Protein AF-A0A368FQ30-F1 (afdb_monomer_lite)

Radius of gyration: 98.61 Å; chains: 1; bounding box: 149×110×272 Å

Sequence (161 aa):
GEKSKAFRPAETKVLSGEFSGTTTNRTDFDGKKGPRSSPIRPVASTLLLYGSMDGLTTTQNDFQAKRAEKVKAIRPRSNSLEQGQPFEGHSTYQDGFVSKEAHRRRSMRSTERSYESNSAFVGDTTQKSDYTAKKVDICPAENVLTRSPSSTFYATNGAQL

Secondary structure (DSSP, 8-state):
--PPPPPPPP-------------HHHHH------PPPPP--PPPP------------HHHHHS--PPPPPPPP-----------S------HHHHH-PPPPPPPPPP------------------HHHHHS-PPP-PPPTTHHHHT---------------

Foldseek 3Di:
DDDDDDDDDDDDPDPDDDDPPDDPCNVVDDDDDDDDDDDDDPDDDPDPPDDDDPPDDPCNVVDDDDDDDDDDDDDDDPDPPDPDDDDPPDDPCNVVDDDDDDDDDDDPDDDDDDDDDPDDDPPDDPCNVPPDDDDDDDDVVVVVVPDDDDDDDDDDDDDDD

InterPro domains:
  IPR033336 Stabilizer of axonemal microtubules 1/2 [PF05217] (4-105)
  IPR033336 Stabilizer of axonemal microtubules 1/2 [PTHR31516] (8-151)

pLDDT: mean 78.47, std 12.98, range [36.66, 93.5]

Organism: Ancylostoma caninum (NCBI:txid29170)

Structure (mmCIF, N/CA/C/O backbone):
data_AF-A0A368FQ30-F1
#
_entry.id   AF-A0A368FQ30-F1
#
loop_
_atom_site.group_PDB
_atom_site.id
_atom_site.type_symbol
_atom_site.label_atom_id
_atom_site.label_alt_id
_atom_site.label_comp_id
_atom_site.label_asym_id
_atom_site.label_entity_id
_atom_site.label_seq_id
_atom_site.pdbx_PDB_ins_code
_atom_site.Cartn_x
_atom_site.Cartn_y
_atom_site.Cartn_z
_atom_site.occupancy
_atom_site.B_iso_or_equiv
_atom_site.auth_seq_id
_atom_site.auth_comp_id
_atom_site.auth_asym_id
_atom_site.auth_atom_id
_atom_site.pdbx_PDB_model_num
ATOM 1 N N . GLY A 1 1 ? -47.344 -89.274 134.564 1.00 53.94 1 GLY A N 1
ATOM 2 C CA . GLY A 1 1 ? -47.146 -88.271 133.507 1.00 53.94 1 GLY A CA 1
ATOM 3 C C . GLY A 1 1 ? -48.325 -88.335 132.575 1.00 53.94 1 GLY A C 1
ATOM 4 O O . GLY A 1 1 ? -48.517 -89.371 131.957 1.00 53.94 1 GLY A O 1
ATOM 5 N N . GLU A 1 2 ? -49.111 -87.269 132.497 1.00 56.53 2 GLU A N 1
ATOM 6 C CA . GLU A 1 2 ? -50.235 -87.159 131.566 1.00 56.53 2 GLU A CA 1
ATOM 7 C C . GLU A 1 2 ? -50.064 -85.870 130.761 1.00 56.53 2 GLU A C 1
ATOM 9 O O . GLU A 1 2 ? -49.819 -84.801 131.318 1.00 56.53 2 GLU A O 1
ATOM 14 N N . LYS A 1 3 ? -50.062 -86.006 129.433 1.00 63.59 3 LYS A N 1
ATOM 15 C CA . LYS A 1 3 ? -49.730 -84.934 128.488 1.00 63.59 3 LYS A CA 1
ATOM 16 C C . LYS A 1 3 ? -50.937 -84.007 128.334 1.00 63.59 3 LYS A C 1
ATOM 18 O O . LYS A 1 3 ? -52.043 -84.483 128.081 1.00 63.59 3 LYS A O 1
ATOM 23 N N . SER A 1 4 ? -50.731 -82.698 128.458 1.00 65.69 4 SER A N 1
ATOM 24 C CA . SER A 1 4 ? -51.793 -81.705 128.280 1.00 65.69 4 SER A CA 1
ATOM 25 C C . SER A 1 4 ? -52.299 -81.688 126.832 1.00 65.69 4 SER A C 1
ATOM 27 O O . SER A 1 4 ? -51.528 -81.795 125.876 1.00 65.69 4 SER A O 1
ATOM 29 N N . LYS A 1 5 ? -53.621 -81.574 126.657 1.00 71.44 5 LYS A N 1
ATOM 30 C CA . LYS A 1 5 ? -54.247 -81.434 125.334 1.00 71.44 5 LYS A CA 1
ATOM 31 C C . LYS A 1 5 ? -54.130 -79.989 124.842 1.00 71.44 5 LYS A C 1
ATOM 33 O O . LYS A 1 5 ? -54.293 -79.053 125.619 1.00 71.44 5 LYS A O 1
ATOM 38 N N . ALA A 1 6 ? -53.874 -79.824 123.544 1.00 70.69 6 ALA A N 1
ATOM 39 C CA . ALA A 1 6 ? -53.770 -78.518 122.900 1.00 70.69 6 ALA A CA 1
ATOM 40 C C . ALA A 1 6 ? -55.110 -77.769 122.933 1.00 70.69 6 ALA A C 1
ATOM 42 O O . ALA A 1 6 ? -56.146 -78.303 122.529 1.00 70.69 6 ALA A O 1
ATOM 43 N N . PHE A 1 7 ? -55.070 -76.521 123.395 1.00 74.81 7 PHE A N 1
ATOM 44 C CA . PHE A 1 7 ? -56.220 -75.630 123.424 1.00 74.81 7 PHE A CA 1
ATOM 45 C C . PHE A 1 7 ? -56.463 -75.060 122.021 1.00 74.81 7 PHE A C 1
ATOM 47 O O . PHE A 1 7 ? -55.605 -74.371 121.470 1.00 74.81 7 PHE A O 1
ATOM 54 N N . ARG A 1 8 ? 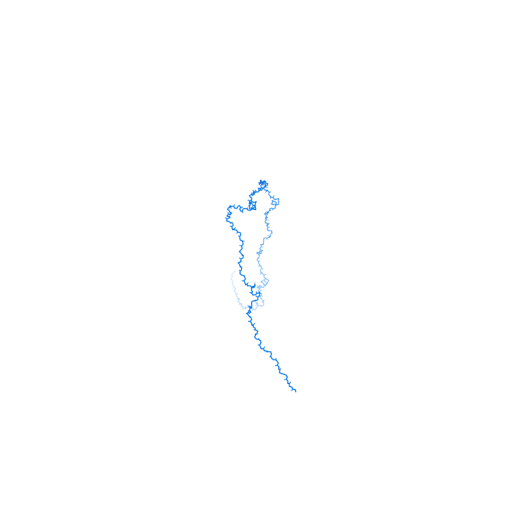-57.626 -75.359 121.434 1.00 69.44 8 ARG A N 1
ATOM 55 C CA . ARG A 1 8 ? -58.106 -74.714 120.206 1.00 69.44 8 ARG A CA 1
ATOM 56 C C . ARG A 1 8 ? -59.139 -73.661 120.606 1.00 69.44 8 ARG A C 1
ATOM 58 O O . ARG A 1 8 ? -60.160 -74.047 121.177 1.00 69.44 8 ARG A O 1
ATOM 65 N N . PRO A 1 9 ? -58.887 -72.364 120.363 1.00 75.62 9 PRO A N 1
ATOM 66 C CA . PRO A 1 9 ? -59.878 -71.340 120.647 1.00 75.62 9 PRO A CA 1
ATOM 67 C C . PRO A 1 9 ? -61.146 -71.594 119.824 1.00 75.62 9 PRO A C 1
ATOM 69 O O . PRO A 1 9 ? -61.069 -72.051 118.684 1.00 75.62 9 PRO A O 1
ATOM 72 N N . ALA A 1 10 ? -62.308 -71.328 120.423 1.00 72.69 10 ALA A N 1
ATOM 73 C CA . ALA A 1 10 ? -63.592 -71.443 119.744 1.00 72.69 10 ALA A CA 1
ATOM 74 C C . ALA A 1 10 ? -63.633 -70.489 118.540 1.00 72.69 10 ALA A C 1
ATOM 76 O O . ALA A 1 10 ? -63.231 -69.332 118.665 1.00 72.69 10 ALA A O 1
ATOM 77 N N . GLU A 1 11 ? -64.117 -70.967 117.389 1.00 69.50 11 GLU A N 1
ATOM 78 C CA . GLU A 1 11 ? -64.309 -70.127 116.206 1.00 69.50 11 GLU A CA 1
ATOM 79 C C . GLU A 1 11 ? -65.323 -69.027 116.525 1.00 69.50 11 GLU A C 1
ATOM 81 O O . GLU A 1 11 ? -66.531 -69.254 116.630 1.00 69.50 11 GLU A O 1
ATOM 86 N N . THR A 1 12 ? -64.819 -67.813 116.712 1.00 66.88 12 THR A N 1
ATOM 87 C CA . THR A 1 12 ? -65.649 -66.633 116.881 1.00 66.88 12 THR A CA 1
ATOM 88 C C . THR A 1 12 ? -66.129 -66.199 115.501 1.00 66.88 12 THR A C 1
ATOM 90 O O . THR A 1 12 ? -65.347 -65.765 114.656 1.00 66.88 12 THR A O 1
ATOM 93 N N . LYS A 1 13 ? -67.439 -66.305 115.246 1.00 68.12 13 LYS A N 1
ATOM 94 C CA . LYS A 1 13 ? -68.060 -65.612 114.110 1.00 68.12 13 LYS A CA 1
ATOM 95 C C . LYS A 1 13 ? -67.973 -64.118 114.391 1.00 68.12 13 LYS A C 1
ATOM 97 O O . LYS A 1 13 ? -68.827 -63.558 115.075 1.00 68.12 13 LYS A O 1
ATOM 102 N N . VAL A 1 14 ? -66.905 -63.490 113.908 1.00 69.19 14 VAL A N 1
ATOM 103 C CA . VAL A 1 14 ? -66.787 -62.035 113.897 1.00 69.19 14 VAL A CA 1
ATOM 104 C C . VAL A 1 14 ? -67.980 -61.517 113.103 1.00 69.19 14 VAL A C 1
ATOM 106 O O . VAL A 1 14 ? -68.189 -61.926 111.960 1.00 69.19 14 VAL A O 1
ATOM 109 N N . LEU A 1 15 ? -68.805 -60.676 113.728 1.00 68.00 15 LEU A N 1
ATOM 110 C CA . LEU A 1 15 ? -69.902 -60.004 113.045 1.00 68.00 15 LEU A CA 1
ATOM 111 C C . LEU A 1 15 ? -69.280 -59.116 111.966 1.00 68.00 15 LEU A C 1
ATOM 113 O O . LEU A 1 15 ? -68.744 -58.049 112.256 1.00 68.00 15 LEU A O 1
ATOM 117 N N . SER A 1 16 ? -69.287 -59.602 110.727 1.00 68.25 16 SER A N 1
ATOM 118 C CA . SER A 1 16 ? -68.861 -58.822 109.576 1.00 68.25 16 SER A CA 1
ATOM 119 C C . SER A 1 16 ? -69.928 -57.769 109.324 1.00 68.25 16 SER A C 1
ATOM 121 O O . SER A 1 16 ? -71.008 -58.082 108.826 1.00 68.25 16 SER A O 1
ATOM 123 N N . GLY A 1 17 ? -69.630 -56.525 109.693 1.00 72.94 17 GLY A N 1
ATOM 124 C CA . GLY A 1 17 ? -70.378 -55.376 109.199 1.00 72.94 17 GLY A CA 1
ATOM 125 C C . GLY A 1 17 ? -70.198 -55.230 107.688 1.00 72.94 17 GLY A C 1
ATOM 126 O O . GLY A 1 17 ? -69.281 -55.806 107.096 1.00 72.94 17 GLY A O 1
ATOM 127 N N . GLU A 1 18 ? -71.079 -54.463 107.056 1.00 76.56 18 GLU A N 1
ATOM 128 C CA . GLU A 1 18 ? -70.972 -54.154 105.633 1.00 76.56 18 GLU A CA 1
ATOM 129 C C . GLU A 1 18 ? -69.710 -53.311 105.385 1.00 76.56 18 GLU A C 1
ATOM 131 O O . GLU A 1 18 ? -69.571 -52.195 105.888 1.00 76.56 18 GLU A O 1
ATOM 136 N N . PHE A 1 19 ? -68.740 -53.873 104.659 1.00 80.00 19 PHE A N 1
ATOM 137 C CA . PHE A 1 19 ? -67.501 -53.182 104.312 1.00 80.00 19 PHE A CA 1
ATOM 138 C C . PHE A 1 19 ? -67.704 -52.416 103.004 1.00 80.00 19 PHE A C 1
ATOM 140 O O . PHE A 1 19 ? -67.871 -53.031 101.953 1.00 80.00 19 PHE A O 1
ATOM 147 N N . SER A 1 20 ? -67.672 -51.079 103.052 1.00 77.06 20 SER A N 1
ATOM 148 C CA . SER A 1 20 ? -67.990 -50.254 101.876 1.00 77.06 20 SER A CA 1
ATOM 149 C C . SER A 1 20 ? -66.984 -50.400 100.728 1.00 77.06 20 SER A C 1
ATOM 151 O O . SER A 1 20 ? -67.323 -50.109 99.586 1.00 77.06 20 SER A O 1
ATOM 153 N N . GLY A 1 21 ? -65.751 -50.852 100.995 1.00 81.38 21 GLY A N 1
ATOM 154 C CA . GLY A 1 21 ? -64.746 -51.185 99.975 1.00 81.38 21 GLY A CA 1
ATOM 155 C C . GLY A 1 21 ? -64.272 -50.029 99.085 1.00 81.38 21 GLY A C 1
ATOM 156 O O . GLY A 1 21 ? -63.393 -50.221 98.245 1.00 81.38 21 GLY A O 1
ATOM 157 N N . THR A 1 22 ? -64.813 -48.824 99.254 1.00 81.81 22 THR A N 1
ATOM 158 C CA . THR A 1 22 ? -64.447 -47.641 98.479 1.00 81.81 22 THR A CA 1
ATOM 159 C C . THR A 1 22 ? -63.356 -46.873 99.205 1.00 81.81 22 THR A C 1
ATOM 161 O O . THR A 1 22 ? -63.576 -46.327 100.285 1.00 81.81 22 THR A O 1
ATOM 164 N N . THR A 1 23 ? -62.171 -46.818 98.607 1.00 85.69 23 THR A N 1
ATOM 165 C CA . THR A 1 23 ? -61.088 -45.962 99.091 1.00 85.69 23 THR A CA 1
ATOM 166 C C . THR A 1 23 ? -61.328 -44.521 98.648 1.00 85.69 23 THR A C 1
ATOM 168 O O . THR A 1 23 ? -61.923 -44.287 97.596 1.00 85.69 23 THR A O 1
ATOM 171 N N . THR A 1 24 ? -60.823 -43.554 99.415 1.00 86.94 24 THR A N 1
ATOM 172 C CA . THR A 1 24 ? -60.897 -42.118 99.082 1.00 86.94 24 THR A CA 1
ATOM 173 C C . THR A 1 24 ? -60.347 -41.820 97.687 1.00 86.94 24 THR A C 1
ATOM 175 O O . THR A 1 24 ? -60.914 -41.052 96.925 1.00 86.94 24 THR A O 1
ATOM 178 N N . ASN A 1 25 ? -59.302 -42.532 97.264 1.00 87.38 25 ASN A N 1
ATOM 179 C CA . ASN A 1 25 ? -58.763 -42.391 95.914 1.00 87.38 25 ASN A CA 1
ATOM 180 C C . ASN A 1 25 ? -59.805 -42.731 94.827 1.00 87.38 25 ASN A C 1
ATOM 182 O O . ASN A 1 25 ? -59.925 -42.026 93.828 1.00 87.38 25 ASN A O 1
ATOM 186 N N . ARG A 1 26 ? -60.614 -43.776 95.046 1.00 85.94 26 ARG A N 1
ATOM 187 C CA . ARG A 1 26 ? -61.638 -44.207 94.088 1.00 85.94 26 ARG A CA 1
ATOM 188 C C . ARG A 1 26 ? -62.833 -43.255 94.015 1.00 85.94 26 ARG A C 1
ATOM 190 O O . ARG A 1 26 ? -63.502 -43.242 92.985 1.00 85.94 26 ARG A O 1
ATOM 197 N N . THR A 1 27 ? -63.104 -42.487 95.068 1.00 84.88 27 THR A N 1
ATOM 198 C CA . THR A 1 27 ? -64.152 -41.455 95.054 1.00 84.88 27 THR A CA 1
ATOM 199 C C . THR A 1 27 ? -63.657 -40.137 94.476 1.00 84.88 27 THR A C 1
ATOM 201 O O . THR A 1 27 ? -64.419 -39.454 93.796 1.00 84.88 27 THR A O 1
ATOM 204 N N . ASP A 1 28 ? -62.390 -39.799 94.712 1.00 88.31 28 ASP A N 1
ATOM 205 C CA . ASP A 1 28 ? -61.877 -38.453 94.452 1.00 88.31 28 ASP A CA 1
ATOM 206 C C . ASP A 1 28 ? -61.254 -38.308 93.051 1.00 88.31 28 ASP A C 1
ATOM 208 O O . ASP A 1 28 ? -61.201 -37.202 92.511 1.00 88.31 28 ASP A O 1
ATOM 212 N N . PHE A 1 29 ? -60.806 -39.413 92.440 1.00 83.12 29 PHE A N 1
ATOM 213 C CA . PHE A 1 29 ? -60.151 -39.431 91.125 1.00 83.12 29 PHE A CA 1
ATOM 214 C C . PHE A 1 29 ? -60.984 -40.152 90.059 1.00 83.12 29 PHE A C 1
ATOM 216 O O . PHE A 1 29 ? -60.536 -41.094 89.401 1.00 83.12 29 PHE A O 1
ATOM 223 N N . ASP A 1 30 ? -62.212 -39.690 89.856 1.00 83.75 30 ASP A N 1
ATOM 224 C CA . ASP A 1 30 ? -63.026 -40.053 88.702 1.00 83.75 30 ASP A CA 1
ATOM 225 C C . ASP A 1 30 ? -62.666 -39.200 87.470 1.00 83.75 30 ASP A C 1
ATOM 227 O O . ASP A 1 30 ? -62.243 -38.046 87.557 1.00 83.75 30 ASP A O 1
ATOM 231 N N . GLY A 1 31 ? -62.815 -39.773 86.273 1.00 84.12 31 GLY A N 1
ATOM 232 C CA . GLY A 1 31 ? -62.487 -39.090 85.021 1.00 84.12 31 GLY A CA 1
ATOM 233 C C . GLY A 1 31 ? -63.427 -37.915 84.734 1.00 84.12 31 GLY A C 1
ATOM 234 O O . GLY A 1 31 ? -64.458 -38.090 84.083 1.00 84.12 31 GLY A O 1
ATOM 235 N N . LYS A 1 32 ? -63.062 -36.707 85.174 1.00 83.12 32 LYS A N 1
ATOM 236 C CA . LYS A 1 32 ? -63.816 -35.477 84.890 1.00 83.12 32 LYS A CA 1
ATOM 237 C C . LYS A 1 32 ? -63.709 -35.117 83.403 1.00 83.12 32 LYS A C 1
ATOM 239 O O . LYS A 1 32 ? -62.618 -34.892 82.882 1.00 83.12 32 LYS A O 1
ATOM 244 N N . LYS A 1 33 ? -64.844 -35.022 82.706 1.00 81.94 33 LYS A N 1
ATOM 245 C CA . LYS A 1 33 ? -64.904 -34.506 81.328 1.00 81.94 33 LYS A CA 1
ATOM 246 C C . LYS A 1 33 ? -65.204 -33.009 81.360 1.00 81.94 33 LYS A C 1
ATOM 248 O O . LYS A 1 33 ? -66.296 -32.615 81.753 1.00 81.94 33 LYS A O 1
ATOM 253 N N . GLY A 1 34 ? -64.241 -32.190 80.942 1.00 85.00 34 GLY A N 1
ATOM 254 C CA . GLY A 1 34 ? -64.417 -30.749 80.742 1.00 85.00 34 GLY A CA 1
ATOM 255 C C . GLY A 1 34 ? -64.510 -30.386 79.253 1.00 85.00 34 GLY A C 1
ATOM 256 O O . GLY A 1 34 ? -63.912 -31.081 78.424 1.00 85.00 34 GLY A O 1
ATOM 257 N N . PRO A 1 35 ? -65.240 -29.318 78.879 1.00 83.69 35 PRO A N 1
ATOM 258 C CA . PRO A 1 35 ? -65.227 -28.816 77.510 1.00 83.69 35 PRO A CA 1
ATOM 259 C C . PRO A 1 35 ? -63.829 -28.298 77.142 1.00 83.69 35 PRO A C 1
ATOM 261 O O . PRO A 1 35 ? -63.122 -27.724 77.971 1.00 83.69 35 PRO A O 1
ATOM 264 N N . ARG A 1 36 ? -63.421 -28.490 75.882 1.00 83.25 36 ARG A N 1
ATOM 265 C CA . ARG A 1 36 ? -62.169 -27.914 75.366 1.00 83.25 36 ARG A CA 1
ATOM 266 C C . ARG A 1 36 ? -62.367 -26.414 75.158 1.00 83.25 36 ARG A C 1
ATOM 268 O O . ARG A 1 36 ? -63.406 -26.009 74.639 1.00 83.25 36 ARG A O 1
ATOM 275 N N . SER A 1 37 ? -61.382 -25.599 75.534 1.00 82.44 37 SER A N 1
ATOM 276 C CA . SER A 1 37 ? -61.436 -24.162 75.260 1.00 82.44 37 SER A CA 1
ATOM 277 C C . SER A 1 37 ? -61.450 -23.913 73.749 1.00 82.44 37 SER A C 1
ATOM 279 O O . SER A 1 37 ? -60.678 -24.507 72.992 1.00 82.44 37 SER A O 1
ATOM 281 N N . SER A 1 38 ? -62.359 -23.050 73.294 1.00 81.94 38 SER A N 1
ATOM 282 C CA . SER A 1 38 ? -62.416 -22.632 71.895 1.00 81.94 38 SER A CA 1
ATOM 283 C C . SER A 1 38 ? -61.366 -21.552 71.615 1.00 81.94 38 SER A C 1
ATOM 285 O O . SER A 1 38 ? -61.200 -20.647 72.438 1.00 81.94 38 SER A O 1
ATOM 287 N N . PRO A 1 39 ? -60.687 -21.582 70.456 1.00 82.19 39 PRO A N 1
ATOM 288 C CA . PRO A 1 39 ? -59.750 -20.531 70.080 1.00 82.19 39 PRO A CA 1
ATOM 289 C C . PRO A 1 39 ? -60.486 -19.206 69.839 1.00 82.19 39 PRO A C 1
ATOM 291 O O . PRO A 1 39 ? -61.461 -19.161 69.089 1.00 82.19 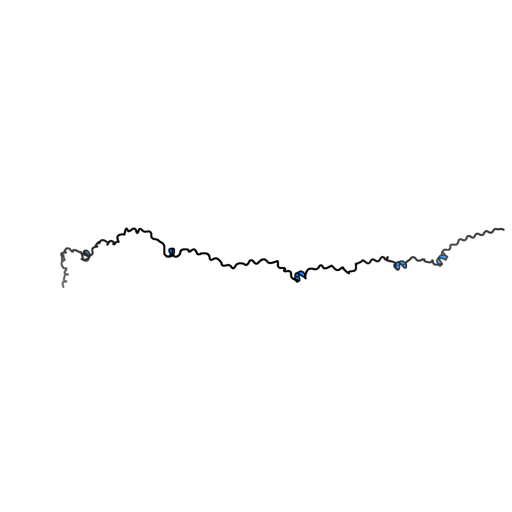39 PRO A O 1
ATOM 294 N N . ILE A 1 40 ? -59.987 -18.120 70.433 1.00 83.69 40 ILE A N 1
ATOM 295 C CA . ILE A 1 40 ? -60.460 -16.761 70.149 1.00 83.69 40 ILE A CA 1
ATOM 296 C C . ILE A 1 40 ? -59.865 -16.341 68.803 1.00 83.69 40 ILE A C 1
ATOM 298 O O . ILE A 1 40 ? -58.649 -16.207 68.674 1.00 83.69 40 ILE A O 1
ATOM 302 N N . ARG A 1 41 ? -60.717 -16.160 67.790 1.00 82.12 41 ARG A N 1
ATOM 303 C CA . ARG A 1 41 ? -60.316 -15.628 66.482 1.00 82.12 41 ARG A CA 1
ATOM 304 C C . ARG A 1 41 ? -60.842 -14.200 66.339 1.00 82.12 41 ARG A C 1
ATOM 306 O O . ARG A 1 41 ? -62.005 -13.972 66.671 1.00 82.12 41 ARG A O 1
ATOM 313 N N . PRO A 1 42 ? -60.026 -13.248 65.855 1.00 79.81 42 PRO A N 1
ATOM 314 C CA . PRO A 1 42 ? -60.519 -11.917 65.534 1.00 79.81 42 PRO A CA 1
ATOM 315 C C . PRO A 1 42 ? -61.578 -12.008 64.429 1.00 79.81 42 PRO A C 1
ATOM 317 O O . PRO A 1 42 ? -61.495 -12.863 63.543 1.00 79.81 42 PRO A O 1
ATOM 320 N N . VAL A 1 43 ? -62.578 -11.126 64.489 1.00 79.56 43 VAL A N 1
ATOM 321 C CA . VAL A 1 43 ? -63.594 -10.995 63.439 1.00 79.56 43 VAL A CA 1
ATOM 322 C C . VAL A 1 43 ? -62.885 -10.601 62.145 1.00 79.56 43 VAL A C 1
ATOM 324 O O . VAL A 1 43 ? -62.151 -9.614 62.120 1.00 79.56 43 VAL A O 1
ATOM 327 N N . ALA A 1 44 ? -63.074 -11.387 61.084 1.00 72.81 44 ALA A N 1
ATOM 328 C CA . ALA A 1 44 ? -62.525 -11.064 59.774 1.00 72.81 44 ALA A CA 1
ATOM 329 C C . ALA A 1 44 ? -63.105 -9.719 59.312 1.00 72.81 44 ALA A C 1
ATOM 331 O O . ALA A 1 44 ? -64.322 -9.571 59.197 1.00 72.81 44 ALA A O 1
ATOM 332 N N . SER A 1 45 ? -62.244 -8.729 59.078 1.00 71.81 45 SER A N 1
ATOM 333 C CA . SER A 1 45 ? -62.669 -7.446 58.533 1.00 71.81 45 SER A CA 1
ATOM 334 C C . SER A 1 45 ? -63.097 -7.632 57.075 1.00 71.81 45 SER A C 1
ATOM 336 O O . SER A 1 45 ? -62.341 -8.129 56.245 1.00 71.81 45 SER A O 1
ATOM 338 N N . THR A 1 46 ? -64.316 -7.211 56.740 1.00 67.56 46 THR A N 1
ATOM 339 C CA . THR A 1 46 ? -64.850 -7.211 55.364 1.00 67.56 46 THR A CA 1
ATOM 340 C C . THR A 1 46 ? -64.489 -5.932 54.605 1.00 67.56 46 THR A C 1
ATOM 342 O O . THR A 1 46 ? -65.192 -5.535 53.676 1.00 67.56 46 THR A O 1
ATOM 345 N N . LEU A 1 47 ? -63.430 -5.233 55.023 1.00 71.38 47 LEU A N 1
ATOM 346 C CA . LEU A 1 47 ? -62.978 -4.025 54.345 1.00 71.38 47 LEU A CA 1
ATOM 347 C C . LEU A 1 47 ? -62.260 -4.437 53.061 1.00 71.38 47 LEU A C 1
ATOM 349 O O . LEU A 1 47 ? -61.085 -4.799 53.075 1.00 71.38 47 LEU A O 1
ATOM 353 N N . LEU A 1 48 ? -62.986 -4.386 51.947 1.00 70.50 48 LEU A N 1
ATOM 354 C CA . LEU A 1 48 ? -62.381 -4.388 50.624 1.00 70.50 48 LEU A CA 1
ATOM 355 C C . LEU A 1 48 ? -61.590 -3.083 50.505 1.00 70.50 48 LEU A C 1
ATOM 357 O O . LEU A 1 48 ? -62.179 -2.008 50.389 1.00 70.50 48 LEU A O 1
ATOM 361 N N . LEU A 1 49 ? -60.261 -3.165 50.584 1.00 71.94 49 LEU A N 1
ATOM 362 C CA . LEU A 1 49 ? -59.394 -2.048 50.221 1.00 71.94 49 LEU A CA 1
ATOM 363 C C . LEU A 1 49 ? -59.585 -1.794 48.722 1.00 71.94 49 LEU A C 1
ATOM 365 O O . LEU A 1 49 ? -58.960 -2.437 47.881 1.00 71.94 49 LEU A O 1
ATOM 369 N N . TYR A 1 50 ? -60.512 -0.900 48.395 1.00 73.31 50 TYR A N 1
ATOM 370 C CA . TYR A 1 50 ? -60.736 -0.435 47.038 1.00 73.31 50 TYR A CA 1
ATOM 371 C C . TYR A 1 50 ? -59.869 0.798 46.784 1.00 73.31 50 TYR A C 1
ATOM 373 O O . TYR A 1 50 ? -60.004 1.818 47.460 1.00 73.31 50 TYR A O 1
ATOM 381 N N . GLY A 1 51 ? -58.974 0.685 45.807 1.00 76.75 51 GLY A N 1
ATOM 382 C CA . GLY A 1 51 ? -58.104 1.759 45.344 1.00 76.75 51 GLY A CA 1
ATOM 383 C C . GLY A 1 51 ? -57.074 1.222 44.354 1.00 76.75 51 GLY A C 1
ATOM 384 O O . GLY A 1 51 ? -56.530 0.137 44.549 1.00 76.75 51 GLY A O 1
ATOM 385 N N . SER A 1 52 ? -56.819 1.966 43.277 1.00 79.25 52 SER A N 1
ATOM 386 C CA . SER A 1 52 ? -55.695 1.678 42.383 1.00 79.25 52 SER A CA 1
ATOM 387 C C . SER A 1 52 ? -54.406 2.062 43.101 1.00 79.25 52 SER A C 1
ATOM 389 O O . SER A 1 52 ? -54.268 3.207 43.526 1.00 79.25 52 SER A O 1
ATOM 391 N N . MET A 1 53 ? -53.472 1.123 43.253 1.00 79.56 53 MET A N 1
ATOM 392 C CA . MET A 1 53 ? -52.114 1.461 43.672 1.00 79.56 53 MET A CA 1
ATOM 393 C C . MET A 1 53 ? -51.282 1.746 42.427 1.00 79.56 53 MET A C 1
ATOM 395 O O . MET A 1 53 ? -51.194 0.895 41.541 1.00 79.56 53 MET A O 1
ATOM 399 N N . ASP A 1 54 ? -50.645 2.915 42.383 1.00 77.56 54 ASP A N 1
ATOM 400 C CA . ASP A 1 54 ? -49.620 3.225 41.389 1.00 77.56 54 ASP A CA 1
ATOM 401 C C . ASP A 1 54 ? -48.399 2.354 41.697 1.00 77.56 54 ASP A C 1
ATOM 403 O O . ASP A 1 54 ? -47.505 2.731 42.448 1.00 77.56 54 ASP A O 1
ATOM 407 N N . GLY A 1 55 ? -48.391 1.129 41.169 1.00 86.94 55 GLY A N 1
ATOM 408 C CA . GLY A 1 55 ? -47.351 0.114 41.383 1.00 86.94 55 GLY A CA 1
ATOM 409 C C . GLY A 1 55 ? -45.987 0.458 40.773 1.00 86.94 55 GLY A C 1
ATOM 410 O O . GLY A 1 55 ? -45.205 -0.446 40.482 1.00 86.94 55 GLY A O 1
ATOM 411 N N . LEU A 1 56 ? -45.711 1.741 40.542 1.00 87.44 56 LEU A N 1
ATOM 412 C CA . LEU A 1 56 ? -44.450 2.232 40.016 1.00 87.44 56 LEU A CA 1
ATOM 413 C C . LEU A 1 56 ? -43.456 2.394 41.161 1.00 87.44 56 LEU A C 1
ATOM 415 O O . LEU A 1 56 ? -43.699 3.092 42.145 1.00 87.44 56 LEU A O 1
ATOM 419 N N . THR A 1 57 ? -42.301 1.755 41.022 1.00 89.94 57 THR A N 1
ATOM 420 C CA . THR A 1 57 ? -41.190 1.951 41.952 1.00 89.94 57 THR A CA 1
ATOM 421 C C . THR A 1 57 ? -40.443 3.239 41.612 1.00 89.94 57 THR A C 1
ATOM 423 O O . THR A 1 57 ? -40.418 3.673 40.458 1.00 89.94 57 THR A O 1
ATOM 426 N N . THR A 1 58 ? -39.761 3.830 42.594 1.00 91.00 58 THR A N 1
ATOM 427 C CA . THR A 1 58 ? -38.886 4.999 42.375 1.00 91.00 58 THR A CA 1
ATOM 428 C C . THR A 1 58 ? -37.871 4.737 41.264 1.00 91.00 58 THR A C 1
ATOM 430 O O . THR A 1 58 ? -37.686 5.556 40.374 1.00 91.00 58 THR A O 1
ATOM 433 N N . THR A 1 59 ? -37.317 3.525 41.214 1.00 92.62 59 THR A N 1
ATOM 434 C CA . THR A 1 59 ? -36.415 3.091 40.143 1.00 92.62 59 THR A CA 1
ATOM 435 C C . THR A 1 59 ? -37.034 3.135 38.747 1.00 92.62 59 THR A C 1
ATOM 437 O O . THR A 1 59 ? -36.364 3.555 37.807 1.00 92.62 59 THR A O 1
ATOM 440 N N . GLN A 1 60 ? -38.294 2.725 38.584 1.00 89.81 60 GLN A N 1
ATOM 441 C CA . GLN A 1 60 ? -38.973 2.787 37.284 1.00 89.81 60 GLN A CA 1
ATOM 442 C C . GLN A 1 60 ? -39.252 4.230 36.851 1.00 89.81 60 GLN A C 1
ATOM 444 O O . GLN A 1 60 ? -39.211 4.533 35.657 1.00 89.81 60 GLN A O 1
ATOM 449 N N . ASN A 1 61 ? -39.513 5.122 37.807 1.00 89.81 61 ASN A N 1
ATOM 450 C CA . ASN A 1 61 ? -39.750 6.529 37.512 1.00 89.81 61 ASN A CA 1
ATOM 451 C C . ASN A 1 61 ? -38.446 7.277 37.179 1.00 89.81 61 ASN A C 1
ATOM 453 O O . ASN A 1 61 ? -38.394 8.042 36.218 1.00 89.81 61 ASN A O 1
ATOM 457 N N . ASP A 1 62 ? -37.377 7.008 37.928 1.00 92.81 62 ASP A N 1
ATOM 458 C CA . ASP A 1 62 ? -36.142 7.795 37.876 1.00 92.81 62 ASP A CA 1
ATOM 459 C C . ASP A 1 62 ? -35.183 7.353 36.754 1.00 92.81 62 ASP A C 1
ATOM 461 O O . ASP A 1 62 ? -34.447 8.174 36.195 1.00 92.81 62 ASP A O 1
ATOM 465 N N . PHE A 1 63 ? -35.191 6.066 36.385 1.00 89.69 63 PHE A N 1
ATOM 466 C CA . PHE A 1 63 ? -34.233 5.477 35.437 1.00 89.69 63 PHE A CA 1
ATOM 467 C C . PHE A 1 63 ? -34.862 5.139 34.083 1.00 89.69 63 PHE A C 1
ATOM 469 O O . PHE A 1 63 ? -34.738 4.028 33.566 1.00 89.69 63 PHE A O 1
ATOM 476 N N . GLN A 1 64 ? -35.515 6.124 33.474 1.00 91.19 64 GLN A N 1
ATOM 477 C CA . GLN A 1 64 ? -36.032 5.998 32.113 1.00 91.19 64 GLN A CA 1
ATOM 478 C C . GLN A 1 64 ? -34.950 6.278 31.062 1.00 91.19 64 GLN A C 1
ATOM 480 O O . GLN A 1 64 ? -33.996 7.030 31.288 1.00 91.19 64 GLN A O 1
ATOM 485 N N . ALA A 1 65 ? -35.108 5.690 29.875 1.00 90.69 65 ALA A N 1
ATOM 486 C CA . ALA A 1 65 ? -34.205 5.920 28.755 1.00 90.69 65 ALA A CA 1
ATOM 487 C C . ALA A 1 65 ? -34.264 7.391 28.302 1.00 90.69 65 ALA A C 1
ATOM 489 O O . ALA A 1 65 ? -35.257 7.848 27.734 1.00 90.69 65 ALA A O 1
ATOM 490 N N . LYS A 1 66 ? -33.178 8.138 28.522 1.00 87.62 66 LYS A N 1
ATOM 491 C CA . LYS A 1 66 ? -33.043 9.526 28.063 1.00 87.62 66 LYS A CA 1
ATOM 492 C C . LYS A 1 66 ? -32.532 9.545 26.624 1.00 87.62 66 LYS A C 1
ATOM 494 O O . LYS A 1 66 ? -31.536 8.897 26.307 1.00 87.62 66 LYS A O 1
ATOM 499 N N . ARG A 1 67 ? -33.177 10.314 25.741 1.00 85.81 67 ARG A N 1
ATOM 500 C CA . ARG A 1 67 ? -32.616 10.593 24.410 1.00 85.81 67 ARG A CA 1
ATOM 501 C C . ARG A 1 67 ? -31.494 11.617 24.541 1.00 85.81 67 ARG A C 1
ATOM 503 O O . ARG A 1 67 ? -31.746 12.753 24.924 1.00 85.81 67 ARG A O 1
ATOM 510 N N . ALA A 1 68 ? -30.277 11.210 24.199 1.00 85.31 68 ALA A N 1
ATOM 511 C CA . ALA A 1 68 ? -29.150 12.115 24.016 1.00 85.31 68 ALA A CA 1
ATOM 512 C C . ALA A 1 68 ? -29.009 12.484 22.532 1.00 85.31 68 ALA A C 1
ATOM 514 O O . ALA A 1 68 ? -29.164 11.630 21.653 1.00 85.31 68 ALA A O 1
ATOM 515 N N . GLU A 1 69 ? -28.712 13.752 22.247 1.00 88.69 69 GLU A N 1
ATOM 516 C CA . GLU A 1 69 ? -28.362 14.195 20.896 1.00 88.69 69 GLU A CA 1
ATOM 517 C C . GLU A 1 69 ? -26.973 13.664 20.508 1.00 88.69 69 GLU A C 1
ATOM 519 O O . GLU A 1 69 ? -26.057 13.591 21.329 1.00 88.69 69 GLU A O 1
ATOM 524 N N . LYS A 1 70 ? -26.804 13.280 19.237 1.00 87.31 70 LYS A N 1
ATOM 525 C CA . LYS A 1 70 ? -25.504 12.851 18.712 1.00 87.31 70 LYS A CA 1
ATOM 526 C C . LYS A 1 70 ? -24.604 14.072 18.523 1.00 87.31 70 LYS A C 1
ATOM 528 O O . LYS A 1 70 ? -24.949 14.981 17.773 1.00 87.31 70 LYS A O 1
ATOM 533 N N . VAL A 1 71 ? -23.423 14.058 19.138 1.00 87.44 71 VAL A N 1
ATOM 534 C CA . VAL A 1 71 ? -22.413 15.107 18.940 1.00 87.44 71 VAL A CA 1
ATOM 535 C C . VAL A 1 71 ? -21.967 15.129 17.474 1.00 87.44 71 VAL A C 1
ATOM 537 O O . VAL A 1 71 ? -21.613 14.095 16.903 1.00 87.44 71 VAL A O 1
ATOM 540 N N . LYS A 1 72 ? -21.972 16.316 16.856 1.00 87.56 72 LYS A N 1
ATOM 541 C CA . LYS A 1 72 ? -21.461 16.513 15.493 1.00 87.56 72 LYS A CA 1
ATOM 542 C C . LYS A 1 72 ? -19.933 16.544 15.516 1.00 87.56 72 LYS A C 1
ATOM 544 O O . LYS A 1 72 ? -19.336 17.283 16.293 1.00 87.56 72 LYS A O 1
ATOM 549 N N . ALA A 1 73 ? -19.300 15.766 14.641 1.00 86.44 73 ALA A N 1
ATOM 550 C CA . ALA A 1 73 ? -17.849 15.778 14.497 1.00 86.44 73 ALA A CA 1
ATOM 551 C C . ALA A 1 73 ? -17.379 17.119 13.907 1.00 86.44 73 ALA A C 1
ATOM 553 O O . ALA A 1 73 ? -17.778 17.486 12.801 1.00 86.44 73 ALA A O 1
ATOM 554 N N . ILE A 1 74 ? -16.502 17.824 14.623 1.00 86.00 74 ILE A N 1
ATOM 555 C CA . ILE A 1 74 ? -15.815 19.012 14.108 1.00 86.00 74 ILE A CA 1
ATOM 556 C C . ILE A 1 74 ? -14.650 18.517 13.252 1.00 86.00 74 ILE A C 1
ATOM 558 O O . ILE A 1 74 ? -13.647 18.035 13.775 1.00 86.00 74 ILE A O 1
ATOM 562 N N . ARG A 1 75 ? -14.801 18.585 11.928 1.00 83.62 75 ARG A N 1
ATOM 563 C CA . ARG A 1 75 ? -13.737 18.241 10.977 1.00 83.62 75 ARG A CA 1
ATOM 564 C C . ARG A 1 75 ? -13.162 19.525 10.377 1.00 83.62 75 ARG A C 1
ATOM 566 O O . ARG A 1 75 ? -13.949 20.387 9.978 1.00 83.62 75 ARG A O 1
ATOM 573 N N . PRO A 1 76 ? -11.827 19.670 10.297 1.00 84.19 76 PRO A N 1
ATOM 574 C CA . PRO A 1 76 ? -11.226 20.771 9.555 1.00 84.19 76 PRO A CA 1
ATOM 575 C C . PRO A 1 76 ? -11.681 20.714 8.092 1.00 84.19 76 PRO A C 1
ATOM 577 O O . PRO A 1 76 ? -11.912 19.632 7.545 1.00 84.19 76 PRO A O 1
ATOM 580 N N . ARG A 1 77 ? -11.832 21.883 7.460 1.00 79.75 77 ARG A N 1
ATOM 581 C CA . ARG A 1 77 ? -12.165 21.961 6.034 1.00 79.75 77 ARG A CA 1
ATOM 582 C C . ARG A 1 77 ? -11.034 21.306 5.246 1.00 79.75 77 ARG A C 1
ATOM 584 O O . ARG A 1 77 ? -9.885 21.722 5.362 1.00 79.75 77 ARG A O 1
ATOM 591 N N . SER A 1 78 ? -11.355 20.281 4.461 1.00 74.38 78 SER A N 1
ATOM 592 C CA . SER A 1 78 ? -10.419 19.739 3.483 1.00 74.38 78 SER A CA 1
ATOM 593 C C . SER A 1 78 ? -10.214 20.801 2.409 1.00 74.38 78 SER A C 1
ATOM 595 O O . SER A 1 78 ? -11.134 21.081 1.640 1.00 74.38 78 SER A O 1
ATOM 597 N N . ASN A 1 79 ? -9.033 21.415 2.374 1.00 74.19 79 ASN A N 1
ATOM 598 C CA . ASN A 1 79 ? -8.636 22.209 1.220 1.00 74.19 79 ASN A CA 1
ATOM 599 C C . ASN A 1 79 ? -8.537 21.237 0.043 1.00 74.19 79 ASN A C 1
ATOM 601 O O . ASN A 1 79 ? -7.712 20.324 0.067 1.00 74.19 79 ASN A O 1
ATOM 605 N N . SER A 1 80 ? -9.421 21.387 -0.943 1.00 68.94 80 SER A N 1
ATOM 606 C CA . SER A 1 80 ? -9.258 20.699 -2.219 1.00 68.94 80 SER A CA 1
ATOM 607 C C . SER A 1 80 ? -7.966 21.228 -2.822 1.00 68.94 80 SER A C 1
ATOM 609 O O . SER A 1 80 ? -7.883 22.411 -3.143 1.00 68.94 80 SER A O 1
ATOM 611 N N . LEU A 1 81 ? -6.934 20.390 -2.892 1.00 71.38 81 LEU A N 1
ATOM 612 C CA . LEU A 1 81 ? -5.736 20.738 -3.639 1.00 71.38 81 LEU A CA 1
ATOM 613 C C . LEU A 1 81 ? -6.159 20.801 -5.105 1.00 71.38 81 LEU A C 1
ATOM 615 O O . LEU A 1 81 ? -6.592 19.793 -5.663 1.00 71.38 81 LEU A O 1
ATOM 619 N N . GLU A 1 82 ? -6.088 21.992 -5.698 1.00 73.00 82 GLU A N 1
ATOM 620 C CA . GLU A 1 82 ? -6.099 22.147 -7.150 1.00 73.00 82 GLU A CA 1
ATOM 621 C C . GLU A 1 82 ? -5.072 21.151 -7.696 1.00 73.00 82 GLU A C 1
ATOM 623 O O . GLU A 1 82 ? -3.902 21.182 -7.297 1.00 73.00 82 GLU A O 1
ATOM 628 N N . GLN A 1 83 ? -5.513 20.212 -8.535 1.00 71.62 83 GLN A N 1
ATOM 629 C CA . GLN A 1 83 ? -4.598 19.344 -9.265 1.00 71.62 83 GLN A CA 1
ATOM 630 C C . GLN A 1 83 ? -3.845 20.245 -10.241 1.00 71.62 83 GLN A C 1
ATOM 632 O O . GLN A 1 83 ? -4.295 20.489 -11.358 1.00 71.62 83 GLN A O 1
ATOM 637 N N . GLY A 1 84 ? -2.746 20.822 -9.755 1.00 75.69 84 GLY A N 1
ATOM 638 C CA . GLY A 1 84 ? -1.854 21.657 -10.536 1.00 75.69 84 GLY A CA 1
ATOM 639 C C . GLY A 1 84 ? -1.340 20.912 -11.764 1.00 75.69 84 GLY A C 1
ATOM 640 O O . GLY A 1 84 ? -1.449 19.687 -11.861 1.00 75.69 84 GLY A O 1
ATOM 641 N N . GLN A 1 85 ? -0.800 21.693 -12.700 1.00 78.00 85 GLN A N 1
ATOM 642 C CA . GLN A 1 85 ? -0.238 21.247 -13.974 1.00 78.00 85 GLN A CA 1
ATOM 643 C C . GLN A 1 85 ? 0.520 19.908 -13.847 1.00 78.00 85 GLN A C 1
ATOM 645 O O . GLN A 1 85 ? 1.212 19.706 -12.844 1.00 78.00 85 GLN A O 1
ATOM 650 N N . PRO A 1 86 ? 0.411 18.998 -14.841 1.00 83.75 86 PRO A N 1
ATOM 651 C CA . PRO A 1 86 ? 1.078 17.703 -14.794 1.00 83.75 86 PRO A CA 1
ATOM 652 C C . PRO A 1 86 ? 2.557 17.840 -14.435 1.00 83.75 86 PRO A C 1
ATOM 654 O O . PRO A 1 86 ? 3.260 18.694 -14.971 1.00 83.75 86 PRO A O 1
ATOM 657 N N . PHE A 1 87 ? 3.025 16.992 -13.522 1.00 85.25 87 PHE A N 1
ATOM 658 C CA . PHE A 1 87 ? 4.429 16.962 -13.137 1.00 85.25 87 PHE A CA 1
ATOM 659 C C . PHE A 1 87 ? 5.284 16.446 -14.302 1.00 85.25 87 PHE A C 1
ATOM 661 O O . PHE A 1 87 ? 5.139 15.297 -14.724 1.00 85.25 87 PHE A O 1
ATOM 668 N N . GLU A 1 88 ? 6.197 17.279 -14.797 1.00 83.25 88 GLU A N 1
ATOM 669 C CA . GLU A 1 88 ? 7.201 16.898 -15.795 1.00 83.25 88 GLU A CA 1
ATOM 670 C C . GLU A 1 88 ? 8.333 16.106 -15.118 1.00 83.25 88 GLU A C 1
ATOM 672 O O . GLU A 1 88 ? 9.375 16.636 -14.742 1.00 83.25 88 GLU A O 1
ATOM 677 N N . GLY A 1 89 ? 8.094 14.810 -14.908 1.00 87.75 89 GLY A N 1
ATOM 678 C CA . GLY A 1 89 ? 8.976 13.899 -14.170 1.00 87.75 89 GLY A CA 1
ATOM 679 C C . GLY A 1 89 ? 10.051 13.189 -14.998 1.00 87.75 89 GLY A C 1
ATOM 680 O O . GLY A 1 89 ? 10.416 12.062 -14.659 1.00 87.75 89 GLY A O 1
ATOM 681 N N . HIS A 1 90 ? 10.538 13.788 -16.086 1.00 88.69 90 HIS A N 1
ATOM 682 C CA . HIS A 1 90 ? 11.609 13.197 -16.895 1.00 88.69 90 HIS A CA 1
ATOM 683 C C . HIS A 1 90 ? 12.974 13.560 -16.306 1.00 88.69 90 HIS A C 1
ATOM 685 O O . HIS A 1 90 ? 13.289 14.727 -16.085 1.00 88.69 90 HIS A O 1
ATOM 691 N N . SER A 1 91 ? 13.779 12.546 -15.986 1.00 90.69 91 SER A N 1
ATOM 692 C CA . SER A 1 91 ? 15.137 12.760 -15.494 1.00 90.69 91 SER A CA 1
ATOM 693 C C . SER A 1 91 ? 16.123 12.819 -16.655 1.00 90.69 91 SER A C 1
ATOM 695 O O . SER A 1 91 ? 15.961 12.135 -17.663 1.00 90.69 91 SER A O 1
ATOM 697 N N . THR A 1 92 ? 17.225 13.543 -16.463 1.00 92.62 92 THR A N 1
ATOM 698 C CA . THR A 1 92 ? 18.324 13.622 -17.441 1.00 92.62 92 THR A CA 1
ATOM 699 C C . THR A 1 92 ? 18.895 12.254 -17.821 1.00 92.62 92 THR A C 1
ATOM 701 O O . THR A 1 92 ? 19.451 12.094 -18.903 1.00 92.62 92 THR A O 1
ATOM 704 N N . TYR A 1 93 ? 18.747 11.250 -16.950 1.00 93.50 93 TYR A N 1
ATOM 705 C CA . TYR A 1 93 ? 19.108 9.868 -17.247 1.00 93.50 93 TYR A CA 1
ATOM 706 C C . TYR A 1 93 ? 18.169 9.230 -18.277 1.00 93.50 93 TYR A C 1
ATOM 708 O O . TYR A 1 93 ? 18.652 8.610 -19.222 1.00 93.50 93 TYR A O 1
ATOM 716 N N . GLN A 1 94 ? 16.852 9.399 -18.112 1.00 91.44 94 GLN A N 1
ATOM 717 C CA . GLN A 1 94 ? 15.856 8.873 -19.053 1.00 91.44 94 GLN A CA 1
ATOM 718 C C . GLN A 1 94 ? 16.031 9.495 -20.442 1.00 91.44 94 GLN A C 1
ATOM 720 O O . GLN A 1 94 ? 15.966 8.786 -21.443 1.00 91.44 94 GLN A O 1
ATOM 725 N N . ASP A 1 95 ? 16.338 10.791 -20.495 1.00 90.56 95 ASP A N 1
ATOM 726 C CA . ASP A 1 95 ? 16.545 11.498 -21.762 1.00 90.56 95 ASP A CA 1
ATOM 727 C C . ASP A 1 95 ? 17.919 11.195 -22.385 1.00 90.56 95 ASP A C 1
ATOM 729 O O . ASP A 1 95 ? 18.068 11.125 -23.606 1.00 90.56 95 ASP A O 1
ATOM 733 N N . GLY A 1 96 ? 18.950 11.009 -21.555 1.00 91.94 96 GLY A N 1
ATOM 734 C CA . GLY A 1 96 ? 20.336 10.848 -22.001 1.00 91.94 96 GLY A CA 1
ATOM 735 C C . GLY A 1 96 ? 20.753 9.412 -22.329 1.00 91.94 96 GLY A C 1
ATOM 736 O O . GLY A 1 96 ? 21.711 9.216 -23.085 1.00 91.94 96 GLY A O 1
ATOM 737 N N . PHE A 1 97 ? 20.070 8.405 -21.779 1.00 92.31 97 PHE A N 1
ATOM 738 C CA . PHE A 1 97 ? 20.462 6.997 -21.886 1.00 92.31 97 PHE A CA 1
ATOM 739 C C . PHE A 1 97 ? 19.418 6.145 -22.619 1.00 92.31 97 PHE A C 1
ATOM 741 O O . PHE A 1 97 ? 18.860 5.187 -22.088 1.00 92.31 97 PHE A O 1
ATOM 748 N N . VAL A 1 98 ? 19.183 6.484 -23.885 1.00 92.6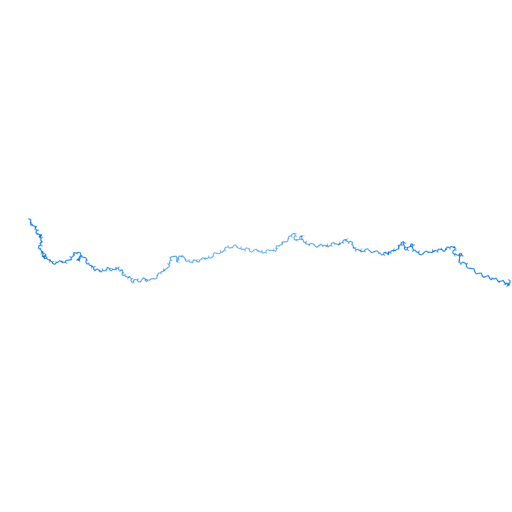2 98 VAL A N 1
ATOM 749 C CA . VAL A 1 98 ? 18.317 5.719 -24.792 1.00 92.62 98 VAL A CA 1
ATOM 750 C C . VAL A 1 98 ? 19.120 4.738 -25.651 1.00 92.62 98 VAL A C 1
ATOM 752 O O . VAL A 1 98 ? 20.285 4.976 -25.988 1.00 92.62 98 VAL A O 1
ATOM 755 N N . SER A 1 99 ? 18.497 3.620 -26.030 1.00 92.00 99 SER A N 1
ATOM 756 C CA . SER A 1 99 ? 19.104 2.629 -26.923 1.00 92.00 99 SER A CA 1
ATOM 757 C C . SER A 1 99 ? 19.446 3.254 -28.276 1.00 92.00 99 SER A C 1
ATOM 759 O O . SER A 1 99 ? 18.571 3.806 -28.941 1.00 92.00 99 SER A O 1
ATOM 761 N N . LYS A 1 100 ? 20.704 3.133 -28.704 1.00 91.12 100 LYS A N 1
ATOM 762 C CA . LYS A 1 100 ? 21.159 3.587 -30.024 1.00 91.12 100 LYS A CA 1
ATOM 763 C C . LYS A 1 100 ? 21.253 2.404 -30.976 1.00 91.12 100 LYS A C 1
ATOM 765 O O . LYS A 1 100 ? 21.742 1.340 -30.596 1.00 91.12 100 LYS A O 1
ATOM 770 N N . GLU A 1 101 ? 20.826 2.598 -32.217 1.00 91.94 101 GLU A N 1
ATOM 771 C CA . GLU A 1 101 ? 21.013 1.591 -33.257 1.00 91.94 101 GLU A CA 1
ATOM 772 C C . GLU A 1 101 ? 22.506 1.407 -33.556 1.00 91.94 101 GLU A C 1
ATOM 774 O O . GLU A 1 101 ? 23.242 2.367 -33.792 1.00 91.94 101 GLU A O 1
ATOM 779 N N . ALA A 1 102 ? 22.965 0.155 -33.536 1.00 89.19 102 ALA A N 1
ATOM 780 C CA . ALA A 1 102 ? 24.338 -0.200 -33.862 1.00 89.19 102 ALA A CA 1
ATOM 781 C C . ALA A 1 102 ? 24.400 -0.810 -35.266 1.00 89.19 102 ALA A C 1
ATOM 783 O O . ALA A 1 102 ? 23.806 -1.855 -35.535 1.00 89.19 102 ALA A O 1
ATOM 784 N N . HIS A 1 103 ? 25.164 -0.195 -36.169 1.00 90.19 103 HIS A N 1
ATOM 785 C CA . HIS A 1 103 ? 25.391 -0.765 -37.494 1.00 90.19 103 HIS A CA 1
ATOM 786 C C . HIS A 1 103 ? 26.382 -1.933 -37.434 1.00 90.19 103 HIS A C 1
ATOM 788 O O . HIS A 1 103 ? 27.497 -1.815 -36.916 1.00 90.19 103 HIS A O 1
ATOM 794 N N . ARG A 1 104 ? 25.996 -3.071 -38.022 1.00 90.75 104 ARG A N 1
ATOM 795 C CA . ARG A 1 104 ? 26.859 -4.251 -38.128 1.00 90.75 104 ARG A CA 1
ATOM 796 C C . ARG A 1 104 ? 28.056 -3.948 -39.033 1.00 90.75 104 ARG A C 1
ATOM 798 O O . ARG A 1 104 ? 27.893 -3.585 -40.197 1.00 90.75 104 ARG A O 1
ATOM 805 N N . ARG A 1 105 ? 29.274 -4.152 -38.521 1.00 89.62 105 ARG A N 1
ATOM 806 C CA . ARG A 1 105 ? 30.500 -4.035 -39.325 1.00 89.62 105 ARG A CA 1
ATOM 807 C C . ARG A 1 105 ? 30.544 -5.118 -40.405 1.00 89.62 105 ARG A C 1
ATOM 809 O O . ARG A 1 105 ? 30.181 -6.269 -40.157 1.00 89.62 105 ARG A O 1
ATOM 816 N N . ARG A 1 106 ? 31.017 -4.750 -41.601 1.00 87.56 106 ARG A N 1
ATOM 817 C CA . ARG A 1 106 ? 31.275 -5.712 -42.682 1.00 87.56 106 ARG A CA 1
ATOM 818 C C . ARG A 1 106 ? 32.435 -6.635 -42.300 1.00 87.56 106 ARG A C 1
ATOM 820 O O . ARG A 1 106 ? 33.398 -6.196 -41.675 1.00 87.56 106 ARG A O 1
ATOM 827 N N . SER A 1 107 ? 32.324 -7.911 -42.670 1.00 87.81 107 SER A N 1
ATOM 828 C CA . SER A 1 107 ? 33.399 -8.891 -42.483 1.00 87.81 107 SER A CA 1
ATOM 829 C C . SER A 1 107 ? 34.582 -8.552 -43.390 1.00 87.81 107 SER A C 1
ATOM 831 O O . SER A 1 107 ? 34.382 -8.247 -44.562 1.00 87.81 107 SER A O 1
ATOM 833 N N . MET A 1 108 ? 35.800 -8.643 -42.854 1.00 87.19 108 MET A N 1
ATOM 834 C CA . MET A 1 108 ? 37.049 -8.524 -43.621 1.00 87.19 108 MET A CA 1
ATOM 835 C C . MET A 1 108 ? 37.621 -9.892 -44.032 1.00 87.19 108 MET A C 1
ATOM 837 O O . MET A 1 108 ? 38.749 -9.971 -44.511 1.00 87.19 108 MET A O 1
ATOM 841 N N . ARG A 1 109 ? 36.878 -10.990 -43.828 1.00 86.81 109 ARG A N 1
ATOM 842 C CA . ARG A 1 109 ? 37.339 -12.330 -44.215 1.00 86.81 109 ARG A CA 1
ATOM 843 C C . ARG A 1 109 ? 37.427 -12.428 -45.742 1.00 86.81 109 ARG A C 1
ATOM 845 O O . ARG A 1 109 ? 36.458 -12.118 -46.432 1.00 86.81 109 ARG A O 1
ATOM 852 N N . SER A 1 110 ? 38.574 -12.894 -46.240 1.00 80.38 110 SER A N 1
ATOM 853 C CA . SER A 1 110 ? 38.768 -13.208 -47.659 1.00 80.38 110 SER A CA 1
ATOM 854 C C . SER A 1 110 ? 37.727 -14.224 -48.124 1.00 80.38 110 SER A C 1
ATOM 856 O O . SER A 1 110 ? 37.398 -15.165 -47.398 1.00 80.38 110 SER A O 1
ATOM 858 N N . THR A 1 111 ? 37.193 -14.023 -49.326 1.00 81.06 111 THR A N 1
ATOM 859 C CA . THR A 1 111 ? 36.253 -14.956 -49.941 1.00 81.06 111 THR A CA 1
ATOM 860 C C . THR A 1 111 ? 36.995 -16.253 -50.243 1.00 81.06 111 THR A C 1
ATOM 862 O O . THR A 1 111 ? 37.928 -16.267 -51.043 1.00 81.06 111 THR A O 1
ATOM 865 N N . GLU A 1 112 ? 36.602 -17.333 -49.577 1.00 77.31 112 GLU A N 1
ATOM 866 C CA . GLU A 1 112 ? 37.176 -18.658 -49.782 1.00 77.31 112 GLU A CA 1
ATOM 867 C C . GLU A 1 112 ? 36.832 -19.116 -51.201 1.00 77.31 112 GLU A C 1
ATOM 869 O O . GLU A 1 112 ? 35.666 -19.318 -51.538 1.00 77.31 112 GLU A O 1
ATOM 874 N N . ARG A 1 113 ? 37.844 -19.166 -52.069 1.00 75.62 113 ARG A N 1
ATOM 875 C CA . ARG A 1 113 ? 37.712 -19.602 -53.457 1.00 75.62 113 ARG A CA 1
ATOM 876 C C . ARG A 1 113 ? 38.547 -20.867 -53.601 1.00 75.62 113 ARG A C 1
ATOM 878 O O . ARG A 1 113 ? 39.743 -20.827 -53.322 1.00 75.62 113 ARG A O 1
ATOM 885 N N . SER A 1 114 ? 37.916 -21.974 -53.989 1.00 77.44 114 SER A N 1
ATOM 886 C CA . SER A 1 114 ? 38.618 -23.223 -54.286 1.00 77.44 114 SER A CA 1
ATOM 887 C C . SER A 1 114 ? 39.664 -22.958 -55.369 1.00 77.44 114 SER A C 1
ATOM 889 O O . SER A 1 114 ? 39.343 -22.395 -56.416 1.00 77.44 114 SER A O 1
ATOM 891 N N . TYR A 1 115 ? 40.924 -23.288 -55.091 1.00 77.62 115 TYR A N 1
ATOM 892 C CA . TYR A 1 115 ? 42.000 -23.152 -56.066 1.00 77.62 115 TYR A CA 1
ATOM 893 C C . TYR A 1 115 ? 41.956 -24.348 -57.020 1.00 77.62 115 TYR A C 1
ATOM 895 O O . TYR A 1 115 ? 42.158 -25.482 -56.591 1.00 77.62 115 TYR A O 1
ATOM 903 N N . GLU A 1 116 ? 41.702 -24.092 -58.301 1.00 80.69 116 GLU A N 1
ATOM 904 C CA . GLU A 1 116 ? 41.716 -25.104 -59.359 1.00 80.69 116 GLU A CA 1
ATOM 905 C C . GLU A 1 116 ? 42.862 -24.802 -60.335 1.00 80.69 116 GLU A C 1
ATOM 907 O O . GLU A 1 116 ? 42.968 -23.693 -60.865 1.00 80.69 116 GLU A O 1
ATOM 912 N N . SER A 1 117 ? 43.754 -25.772 -60.561 1.00 83.44 117 SER A N 1
ATOM 913 C CA . SER A 1 117 ? 44.827 -25.652 -61.553 1.00 83.44 117 SER A CA 1
ATOM 914 C C . SER A 1 117 ? 44.338 -26.122 -62.924 1.00 83.44 117 SER A C 1
ATOM 916 O O . SER A 1 117 ? 43.928 -27.271 -63.064 1.00 83.44 117 SER A O 1
ATOM 918 N N . ASN A 1 118 ? 44.466 -25.279 -63.951 1.00 82.88 118 ASN A N 1
ATOM 919 C CA . ASN A 1 118 ? 44.072 -25.605 -65.332 1.00 82.88 118 ASN A CA 1
ATOM 920 C C . ASN A 1 118 ? 45.164 -26.333 -66.147 1.00 82.88 118 ASN A C 1
ATOM 922 O O . ASN A 1 118 ? 45.038 -26.472 -67.362 1.00 82.88 118 ASN A O 1
ATOM 926 N N . SER A 1 119 ? 46.266 -26.758 -65.525 1.00 84.75 119 SER A N 1
ATOM 927 C CA . SER A 1 119 ? 47.363 -27.432 -66.228 1.00 84.75 119 SER A CA 1
ATOM 928 C C . SER A 1 119 ? 47.120 -28.935 -66.346 1.00 84.75 119 SER A C 1
ATOM 930 O O . SER A 1 119 ? 46.825 -29.597 -65.351 1.00 84.75 119 SER A O 1
ATOM 932 N N . ALA A 1 120 ? 47.317 -29.482 -67.547 1.00 86.06 120 ALA A N 1
ATOM 933 C CA . ALA A 1 120 ? 47.242 -30.917 -67.794 1.00 86.06 120 ALA A CA 1
ATOM 934 C C . ALA A 1 120 ? 48.396 -31.670 -67.108 1.00 86.06 120 ALA A C 1
ATOM 936 O O . ALA A 1 120 ? 49.538 -31.210 -67.097 1.00 86.06 120 ALA A O 1
ATOM 937 N N . PHE A 1 121 ? 48.101 -32.851 -66.566 1.00 87.31 121 PHE A N 1
ATOM 938 C CA . PHE A 1 121 ? 49.106 -33.730 -65.978 1.00 87.31 121 PHE A CA 1
ATOM 939 C C . PHE A 1 121 ? 49.874 -34.476 -67.080 1.00 87.31 121 PHE A C 1
ATOM 941 O O . PHE A 1 121 ? 49.297 -35.281 -67.811 1.00 87.31 121 PHE A O 1
ATO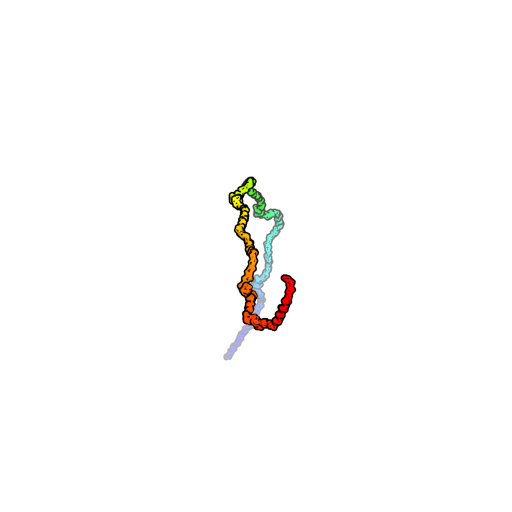M 948 N N . VAL A 1 122 ? 51.179 -34.219 -67.198 1.00 82.25 122 VAL A N 1
ATOM 949 C CA . VAL A 1 122 ? 52.062 -34.899 -68.159 1.00 82.25 122 VAL A CA 1
ATOM 950 C C . VAL A 1 122 ? 52.604 -36.170 -67.503 1.00 82.25 122 VAL A C 1
ATOM 952 O O . VAL A 1 122 ? 53.652 -36.170 -66.865 1.00 82.25 122 VAL A O 1
ATOM 955 N N . GLY A 1 123 ? 51.826 -37.247 -67.595 1.00 85.44 123 GLY A N 1
ATOM 956 C CA . GLY A 1 123 ? 52.098 -38.541 -66.959 1.00 85.44 123 GLY A CA 1
ATOM 957 C C . GLY A 1 123 ? 53.072 -39.445 -67.721 1.00 85.44 123 GLY A C 1
ATOM 958 O O . GLY A 1 123 ? 52.811 -40.642 -67.838 1.00 85.44 123 GLY A O 1
ATOM 959 N N . ASP A 1 124 ? 54.157 -38.906 -68.276 1.00 87.38 124 ASP A N 1
ATOM 960 C CA . ASP A 1 124 ? 55.170 -39.724 -68.948 1.00 87.38 124 ASP A CA 1
ATOM 961 C C . ASP A 1 124 ? 56.178 -40.286 -67.938 1.00 87.38 124 ASP A C 1
ATOM 963 O O . ASP A 1 124 ? 56.785 -39.560 -67.152 1.00 87.38 124 ASP A O 1
ATOM 967 N N . THR A 1 125 ? 56.340 -41.609 -67.949 1.00 91.50 125 THR A N 1
ATOM 968 C CA . THR A 1 125 ? 57.244 -42.337 -67.053 1.00 91.50 125 THR A CA 1
ATOM 969 C C . THR A 1 125 ? 58.494 -42.793 -67.800 1.00 91.50 125 THR A C 1
ATOM 971 O O . THR A 1 125 ? 58.452 -43.057 -69.003 1.00 91.50 125 THR A O 1
ATOM 974 N N . THR A 1 126 ? 59.602 -42.954 -67.075 1.00 92.31 126 THR A N 1
ATOM 975 C CA . THR A 1 126 ? 60.885 -43.417 -67.635 1.00 92.31 126 THR A CA 1
ATOM 976 C C . THR A 1 126 ? 60.768 -44.782 -68.312 1.00 92.31 126 THR A C 1
ATOM 978 O O . THR A 1 126 ? 61.302 -45.002 -69.390 1.00 92.31 126 THR A O 1
ATOM 981 N N . GLN A 1 127 ? 59.967 -45.695 -67.758 1.00 93.19 127 GLN A N 1
ATOM 982 C CA . GLN A 1 127 ? 59.722 -46.994 -68.390 1.00 93.19 127 GLN A CA 1
ATOM 983 C C . GLN A 1 127 ? 59.151 -46.848 -69.810 1.00 93.19 127 GLN A C 1
ATOM 985 O O . GLN A 1 127 ? 59.574 -47.553 -70.728 1.00 93.19 127 GLN A O 1
ATOM 990 N N . LYS A 1 128 ? 58.191 -45.935 -69.994 1.00 89.06 128 LYS A N 1
ATOM 991 C CA . LYS A 1 128 ? 57.527 -45.711 -71.2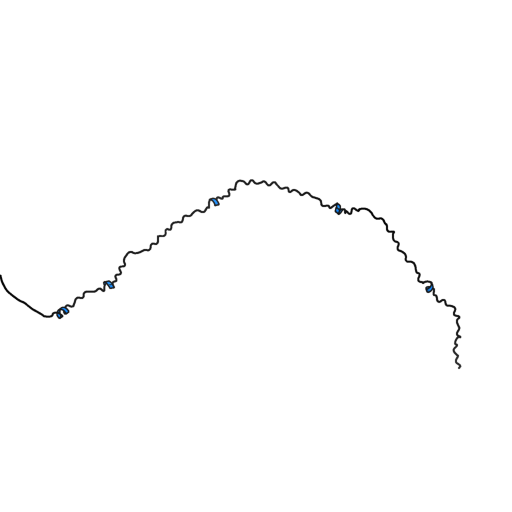82 1.00 89.06 128 LYS A CA 1
ATOM 992 C C . LYS A 1 128 ? 58.476 -45.083 -72.308 1.00 89.06 128 LYS A C 1
ATOM 994 O O . LYS A 1 128 ? 58.350 -45.384 -73.493 1.00 89.06 128 LYS A O 1
ATOM 999 N N . SER A 1 129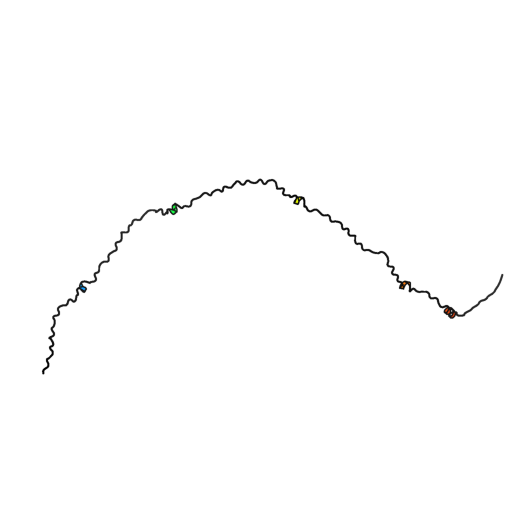 ? 59.418 -44.239 -71.879 1.00 89.12 129 SER A N 1
ATOM 1000 C CA . SER A 1 129 ? 60.431 -43.662 -72.773 1.00 89.12 129 SER A CA 1
ATOM 1001 C C . SER A 1 129 ? 61.533 -44.659 -73.138 1.00 89.12 129 SER A C 1
ATOM 1003 O O . SER A 1 129 ? 61.960 -44.720 -74.296 1.00 89.12 129 SER A O 1
ATOM 1005 N N . ASP A 1 130 ? 61.977 -45.458 -72.171 1.00 92.50 130 ASP A N 1
ATOM 1006 C CA . ASP A 1 130 ? 63.222 -46.220 -72.290 1.00 92.50 130 ASP A CA 1
ATOM 1007 C C . ASP A 1 130 ? 63.018 -47.526 -73.071 1.00 92.50 130 ASP A C 1
ATOM 1009 O O . ASP A 1 130 ? 63.828 -47.881 -73.935 1.00 92.50 130 ASP A O 1
ATOM 1013 N N . TYR A 1 131 ? 61.892 -48.207 -72.848 1.00 89.06 131 TYR A N 1
ATOM 1014 C CA . TYR A 1 131 ? 61.582 -49.502 -73.459 1.00 89.06 131 TYR A CA 1
ATOM 1015 C C . TYR A 1 131 ? 60.731 -49.349 -74.723 1.00 89.06 131 TYR A C 1
ATOM 1017 O O . TYR A 1 131 ? 59.570 -49.748 -74.786 1.00 89.06 131 TYR A O 1
ATOM 1025 N N . THR A 1 132 ? 61.335 -48.773 -75.760 1.00 89.44 132 THR A N 1
ATOM 1026 C CA . THR A 1 132 ? 60.743 -48.639 -77.101 1.00 89.44 132 THR A CA 1
ATOM 1027 C C . THR A 1 132 ? 61.421 -49.577 -78.097 1.00 89.44 132 THR A C 1
ATOM 1029 O O . THR A 1 132 ? 62.599 -49.903 -77.946 1.00 89.44 132 THR A O 1
ATOM 1032 N N . ALA A 1 133 ? 60.692 -50.021 -79.126 1.00 91.56 133 ALA A N 1
ATOM 1033 C CA . ALA A 1 133 ? 61.235 -50.915 -80.149 1.00 91.56 133 ALA A CA 1
ATOM 1034 C C . ALA A 1 133 ? 62.472 -50.290 -80.822 1.00 91.56 133 ALA A C 1
ATOM 1036 O O . ALA A 1 133 ? 62.398 -49.191 -81.376 1.00 91.56 133 ALA A O 1
ATOM 1037 N N . LYS A 1 134 ? 63.614 -50.984 -80.764 1.00 87.69 134 LYS A N 1
ATOM 1038 C CA . LYS A 1 134 ? 64.871 -50.561 -81.399 1.00 87.69 134 LYS A CA 1
ATOM 1039 C C . LYS A 1 134 ? 65.112 -51.383 -82.664 1.00 87.69 134 LYS A C 1
ATOM 1041 O O . LYS A 1 134 ? 64.751 -52.557 -82.715 1.00 87.69 134 LYS A O 1
ATOM 1046 N N . LYS A 1 135 ? 65.726 -50.778 -83.684 1.00 87.94 135 LYS A N 1
ATOM 1047 C CA . LYS A 1 135 ? 66.236 -51.533 -84.837 1.00 87.94 135 LYS A CA 1
ATOM 1048 C C . LYS A 1 135 ? 67.448 -52.354 -84.398 1.00 87.94 135 LYS A C 1
ATOM 1050 O O . LYS A 1 135 ? 68.290 -51.844 -83.665 1.00 87.94 135 LYS A O 1
ATOM 1055 N N . VAL A 1 136 ? 67.512 -53.601 -84.849 1.00 84.62 136 VAL A N 1
ATOM 1056 C CA . VAL A 1 136 ? 68.658 -54.492 -84.652 1.00 84.62 136 VAL A CA 1
ATOM 1057 C C . VAL A 1 136 ? 69.283 -54.725 -86.020 1.00 84.62 136 VAL A C 1
ATOM 1059 O O . VAL A 1 136 ? 68.587 -55.158 -86.939 1.00 84.62 136 VAL A O 1
ATOM 1062 N N . ASP A 1 137 ? 70.568 -54.413 -86.159 1.00 83.06 137 ASP A N 1
ATOM 1063 C CA . ASP A 1 137 ? 71.310 -54.668 -87.391 1.00 83.06 137 ASP A CA 1
ATOM 1064 C C . ASP A 1 137 ? 71.723 -56.145 -87.450 1.00 83.06 137 ASP A C 1
ATOM 1066 O O . ASP A 1 137 ? 72.214 -56.710 -86.470 1.00 83.06 137 ASP A O 1
ATOM 1070 N N . ILE A 1 138 ? 71.493 -56.783 -88.599 1.00 80.12 138 ILE A N 1
ATOM 1071 C CA . ILE A 1 138 ? 71.789 -58.204 -88.814 1.00 80.12 138 ILE A CA 1
ATOM 1072 C C . ILE A 1 138 ? 73.306 -58.398 -88.933 1.00 80.12 138 ILE A C 1
ATOM 1074 O O . ILE A 1 138 ? 73.995 -57.639 -89.620 1.00 80.12 138 ILE A O 1
ATOM 1078 N N . CYS A 1 139 ? 73.831 -59.438 -88.282 1.00 80.00 139 CYS A N 1
ATOM 1079 C CA . CYS A 1 139 ? 75.248 -59.780 -88.325 1.00 80.00 139 CYS A CA 1
ATOM 1080 C C . CYS A 1 139 ? 75.716 -60.038 -89.776 1.00 80.00 139 CYS A C 1
ATOM 1082 O O . CYS A 1 139 ? 75.129 -60.869 -90.469 1.00 80.00 139 CYS A O 1
ATOM 1084 N N . PRO A 1 140 ? 76.825 -59.428 -90.240 1.00 77.25 140 PRO A N 1
ATOM 1085 C CA . PRO A 1 140 ? 77.266 -59.517 -91.637 1.00 77.25 140 PRO A CA 1
ATOM 1086 C C . PRO A 1 140 ? 77.619 -60.941 -92.101 1.00 77.25 140 PRO A C 1
ATOM 1088 O O . PRO A 1 140 ? 77.608 -61.210 -93.300 1.00 77.25 140 PRO A O 1
ATOM 1091 N N . ALA A 1 141 ? 77.890 -61.867 -91.174 1.00 73.88 141 ALA A N 1
ATOM 1092 C CA . ALA A 1 141 ? 78.112 -63.280 -91.481 1.00 73.88 141 ALA A CA 1
ATOM 1093 C C . ALA A 1 141 ? 76.878 -63.962 -92.111 1.00 73.88 141 ALA A C 1
ATOM 1095 O O . ALA A 1 141 ? 77.025 -64.880 -92.916 1.00 73.88 141 ALA A O 1
ATOM 1096 N N . GLU A 1 142 ? 75.668 -63.486 -91.808 1.00 71.44 142 GLU A N 1
ATOM 1097 C CA . GLU A 1 142 ? 74.414 -64.036 -92.338 1.00 71.44 142 GLU A CA 1
ATOM 1098 C C . GLU A 1 142 ? 74.205 -63.694 -93.828 1.00 71.44 142 GLU A C 1
ATOM 1100 O O . GLU A 1 142 ? 73.634 -64.481 -94.585 1.00 71.44 142 GLU A O 1
ATOM 1105 N N . ASN A 1 143 ? 74.778 -62.580 -94.299 1.00 68.38 143 ASN A N 1
ATOM 1106 C CA . ASN A 1 143 ? 74.712 -62.167 -95.709 1.00 68.38 143 ASN A CA 1
ATOM 1107 C C . ASN A 1 143 ? 75.499 -63.097 -96.646 1.00 68.38 143 ASN A C 1
ATOM 1109 O O . ASN A 1 143 ? 75.243 -63.135 -97.848 1.00 68.38 143 ASN A O 1
ATOM 1113 N N . VAL A 1 144 ? 76.476 -63.837 -96.114 1.00 65.81 144 VAL A N 1
ATOM 1114 C CA . VAL A 1 144 ? 77.314 -64.753 -96.903 1.00 65.81 144 VAL A CA 1
ATOM 1115 C C . VAL A 1 144 ? 76.618 -66.101 -97.101 1.00 65.81 144 VAL A C 1
ATOM 1117 O O . VAL A 1 144 ? 76.762 -66.718 -98.153 1.00 65.81 144 VAL A O 1
ATOM 1120 N N . LEU A 1 145 ? 75.817 -66.539 -96.125 1.00 64.69 145 LEU A N 1
ATOM 1121 C CA . LEU A 1 145 ? 75.116 -67.827 -96.166 1.00 64.69 145 LEU A CA 1
ATOM 1122 C C . LEU A 1 145 ? 73.881 -67.820 -97.082 1.00 64.69 145 LEU A C 1
ATOM 1124 O O . LEU A 1 145 ? 73.378 -68.881 -97.439 1.00 64.69 145 LEU A O 1
ATOM 1128 N N . THR A 1 146 ? 73.396 -66.643 -97.482 1.00 66.88 146 THR A N 1
ATOM 1129 C CA . THR A 1 146 ? 72.126 -66.479 -98.210 1.00 66.88 146 THR A CA 1
ATOM 1130 C C . THR A 1 146 ? 72.279 -66.234 -99.719 1.00 66.88 146 THR A C 1
ATOM 1132 O O . THR A 1 146 ? 71.277 -66.053 -100.412 1.00 66.88 146 THR A O 1
ATOM 1135 N N . ARG A 1 147 ? 73.500 -66.271 -100.282 1.00 64.06 147 ARG A N 1
ATOM 1136 C CA . ARG A 1 147 ? 73.732 -65.995 -101.715 1.00 64.06 147 ARG A CA 1
ATOM 1137 C C . ARG A 1 147 ? 73.722 -67.274 -102.572 1.00 64.06 147 ARG A C 1
ATOM 1139 O O . ARG A 1 147 ? 74.714 -67.992 -102.645 1.00 64.06 147 ARG A O 1
ATOM 1146 N N . SER A 1 148 ? 72.605 -67.536 -103.255 1.00 60.00 148 SER A N 1
ATOM 1147 C CA . SER A 1 148 ? 72.441 -68.615 -104.247 1.00 60.00 148 SER A CA 1
ATOM 1148 C C . SER A 1 148 ? 73.069 -68.258 -105.616 1.00 60.00 148 SER A C 1
ATOM 1150 O O . SER A 1 148 ? 73.051 -67.084 -105.998 1.00 60.00 148 SER A O 1
ATOM 1152 N N . PRO A 1 149 ? 73.640 -69.215 -106.387 1.00 58.88 149 PRO A N 1
ATOM 1153 C CA . PRO A 1 149 ? 74.285 -68.921 -107.664 1.00 58.88 149 PRO A CA 1
ATOM 1154 C C . PRO A 1 149 ? 73.354 -69.249 -108.841 1.00 58.88 149 PRO A C 1
ATOM 1156 O O . PRO A 1 149 ? 73.072 -70.410 -109.118 1.00 58.88 149 PRO A O 1
ATOM 1159 N N . SER A 1 150 ? 72.911 -68.237 -109.581 1.00 52.34 150 SER A N 1
ATOM 1160 C CA . SER A 1 150 ? 72.371 -68.429 -110.931 1.00 52.34 150 SER A CA 1
ATOM 1161 C C . SER A 1 150 ? 72.795 -67.255 -111.802 1.00 52.34 150 SER A C 1
ATOM 1163 O O . SER A 1 150 ? 72.236 -66.163 -111.723 1.00 52.34 150 SER A O 1
ATOM 1165 N N . SER A 1 151 ? 73.841 -67.481 -112.592 1.00 50.38 151 SER A N 1
ATOM 1166 C CA . SER A 1 151 ? 74.321 -66.586 -113.636 1.00 50.38 151 SER A CA 1
ATOM 1167 C C . SER A 1 151 ? 73.594 -66.874 -114.952 1.00 50.38 151 SER A C 1
ATOM 1169 O O . SER A 1 151 ? 73.514 -68.016 -115.393 1.00 50.38 151 SER A O 1
ATOM 1171 N N . THR A 1 152 ? 73.147 -65.825 -115.637 1.00 42.59 152 THR A N 1
ATOM 1172 C CA . THR A 1 152 ? 72.973 -65.837 -117.096 1.00 42.59 152 THR A CA 1
ATOM 1173 C C . THR A 1 152 ? 73.545 -64.541 -117.652 1.00 42.59 152 THR A C 1
ATOM 1175 O O . THR A 1 152 ? 73.002 -63.462 -117.423 1.00 42.59 152 THR A O 1
ATOM 1178 N N . PHE A 1 153 ? 74.678 -64.666 -118.342 1.00 42.44 153 PHE A N 1
ATOM 1179 C CA . PHE A 1 153 ? 75.275 -63.651 -119.207 1.00 42.44 153 PHE A CA 1
ATOM 1180 C C . PHE A 1 153 ? 74.564 -63.683 -120.570 1.00 42.44 153 PHE A C 1
ATOM 1182 O O . PHE A 1 153 ? 74.391 -64.764 -121.128 1.00 42.44 153 PHE A O 1
ATOM 1189 N N . TYR A 1 154 ? 74.238 -62.522 -121.142 1.00 38.03 154 TYR A N 1
ATOM 1190 C CA . TYR A 1 154 ? 73.990 -62.376 -122.580 1.00 38.03 154 TYR A CA 1
ATOM 1191 C C . TYR A 1 154 ? 74.945 -61.324 -123.145 1.00 38.03 154 TYR A C 1
ATOM 1193 O O . TYR A 1 154 ? 75.070 -60.232 -122.594 1.00 38.03 154 TYR A O 1
ATOM 1201 N N . ALA A 1 155 ? 75.607 -61.668 -124.248 1.00 43.00 155 ALA A N 1
ATOM 1202 C CA . ALA A 1 155 ? 76.367 -60.760 -125.094 1.00 43.00 155 ALA A CA 1
ATOM 1203 C C . ALA A 1 155 ? 75.791 -60.836 -126.514 1.00 43.00 155 ALA A C 1
ATOM 1205 O O . ALA A 1 155 ? 75.669 -61.928 -127.064 1.00 43.00 155 ALA A O 1
ATOM 1206 N N . THR A 1 156 ? 75.483 -59.689 -127.118 1.00 47.97 156 THR A N 1
ATOM 1207 C CA . THR A 1 156 ? 75.241 -59.561 -128.563 1.00 47.97 156 THR A CA 1
ATOM 1208 C C . THR A 1 156 ? 75.864 -58.259 -129.060 1.00 47.97 156 THR A C 1
ATOM 1210 O O . THR A 1 156 ? 75.452 -57.176 -128.651 1.00 47.97 156 THR A O 1
ATOM 1213 N N . ASN A 1 157 ? 76.868 -58.393 -129.930 1.00 48.69 157 ASN A N 1
ATOM 1214 C CA . ASN A 1 157 ? 77.467 -57.331 -130.742 1.00 48.69 157 ASN A CA 1
ATOM 1215 C C . ASN A 1 157 ? 76.713 -57.185 -132.083 1.00 48.69 157 ASN A C 1
ATOM 1217 O O . ASN A 1 157 ? 76.265 -58.189 -132.633 1.00 48.69 157 ASN A O 1
ATOM 1221 N N . GLY A 1 158 ? 76.683 -55.966 -132.640 1.00 41.06 158 GLY A N 1
ATOM 1222 C CA . GLY A 1 158 ? 76.330 -55.634 -134.039 1.00 41.06 158 GLY A CA 1
ATOM 1223 C C . GLY A 1 158 ? 75.891 -54.161 -134.162 1.00 41.06 158 GLY A C 1
ATOM 1224 O O . GLY A 1 158 ? 74.838 -53.825 -133.639 1.00 41.06 158 GLY A O 1
ATOM 1225 N N . ALA A 1 159 ? 76.759 -53.218 -134.574 1.00 42.97 159 ALA A N 1
ATOM 1226 C CA . ALA A 1 159 ? 77.023 -52.757 -135.962 1.00 42.97 159 ALA A CA 1
ATOM 1227 C C . ALA A 1 159 ? 75.841 -51.939 -136.558 1.00 42.97 159 ALA A C 1
ATOM 1229 O O . ALA A 1 159 ? 74.715 -52.407 -136.490 1.00 42.97 159 ALA A O 1
ATOM 1230 N N . GLN A 1 160 ? 75.954 -50.756 -137.186 1.00 43.34 160 GLN A N 1
ATOM 1231 C CA . GLN A 1 160 ? 77.072 -49.922 -137.657 1.00 43.34 160 GLN A CA 1
ATOM 1232 C C . GLN A 1 160 ? 76.518 -48.554 -138.134 1.00 43.34 160 GLN A C 1
ATOM 1234 O O . GLN A 1 160 ? 75.500 -48.538 -138.824 1.00 43.34 160 GLN A O 1
ATOM 1239 N N . LEU A 1 161 ? 77.199 -47.449 -137.801 1.00 36.66 161 LEU A N 1
ATOM 1240 C CA . LEU A 1 161 ? 77.611 -46.326 -138.668 1.00 36.66 161 LEU A CA 1
ATOM 1241 C C . LEU A 1 161 ? 78.723 -45.562 -137.939 1.00 36.66 161 LEU A C 1
ATOM 1243 O O . LEU A 1 161 ? 78.566 -45.346 -136.716 1.00 36.66 161 LEU A O 1
#